Protein AF-A0A8D0LD66-F1 (afdb_monomer_lite)

Foldseek 3Di:
DDDPDDLPDPPQQDWDQDPVRDIDRDPSVVVVVVVVVCVVDDDPDPVVPPD

pLDDT: mean 72.42, std 16.28, range [44.88, 94.19]

Radius of gyration: 12.23 Å; chains: 1; bounding box: 25×24×30 Å

Structure (mmCIF, N/CA/C/O backbone):
data_AF-A0A8D0LD66-F1
#
_entry.id   AF-A0A8D0LD66-F1
#
loop_
_atom_site.group_PDB
_atom_site.id
_atom_site.type_symbol
_atom_site.label_atom_id
_atom_site.label_alt_id
_atom_site.label_comp_id
_atom_site.label_asym_id
_atom_site.label_entity_id
_atom_site.label_seq_id
_atom_site.pdbx_PDB_ins_code
_atom_site.Cartn_x
_atom_site.Cartn_y
_atom_site.Cartn_z
_atom_site.occupancy
_atom_site.B_iso_or_equiv
_at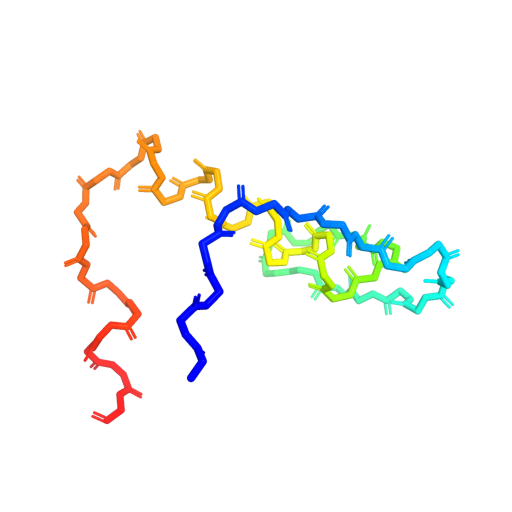om_site.auth_seq_id
_atom_site.auth_comp_id
_atom_site.auth_asym_id
_atom_site.auth_atom_id
_atom_site.pdbx_PDB_model_num
ATOM 1 N N . MET A 1 1 ? 17.098 -16.955 -4.097 1.00 44.88 1 MET A N 1
ATOM 2 C CA . MET A 1 1 ? 17.365 -15.523 -4.340 1.00 44.88 1 MET A CA 1
ATOM 3 C C . MET A 1 1 ? 16.860 -14.758 -3.126 1.00 44.88 1 MET A C 1
ATOM 5 O O . MET A 1 1 ? 15.657 -14.618 -2.970 1.00 44.88 1 MET A O 1
ATOM 9 N N . ARG A 1 2 ? 17.748 -14.408 -2.185 1.00 52.97 2 ARG A N 1
ATOM 10 C CA . ARG A 1 2 ? 17.383 -13.614 -1.003 1.00 52.97 2 ARG A CA 1
ATOM 11 C C . ARG A 1 2 ? 17.366 -12.148 -1.429 1.00 52.97 2 ARG A C 1
ATOM 13 O O . ARG A 1 2 ? 18.427 -11.605 -1.715 1.00 52.97 2 ARG A O 1
ATOM 20 N N . GLN A 1 3 ? 16.187 -11.540 -1.540 1.00 52.53 3 GLN A N 1
ATOM 21 C CA . GLN A 1 3 ? 16.079 -10.116 -1.856 1.00 52.53 3 GLN A CA 1
ATOM 22 C C . GLN A 1 3 ? 16.413 -9.314 -0.590 1.00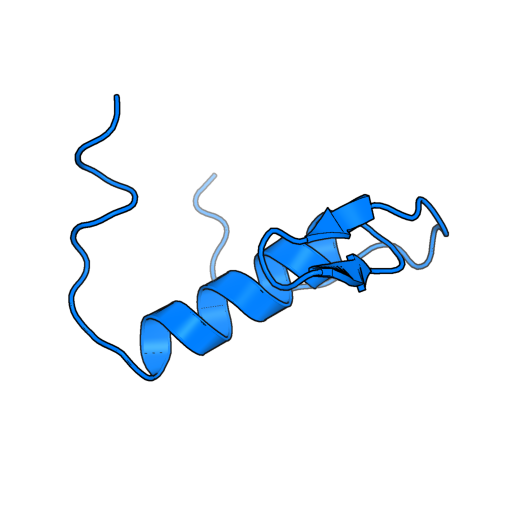 52.53 3 GLN A C 1
ATOM 24 O O . GLN A 1 3 ? 15.593 -9.179 0.315 1.00 52.53 3 GLN A O 1
ATOM 29 N N . GLY A 1 4 ? 17.657 -8.846 -0.513 1.00 52.41 4 GLY A N 1
ATOM 30 C CA . GLY A 1 4 ? 18.076 -7.814 0.426 1.00 52.41 4 GLY A CA 1
ATOM 31 C C . GLY A 1 4 ? 17.580 -6.447 -0.044 1.00 52.41 4 GLY A C 1
ATOM 32 O O . GLY A 1 4 ? 17.810 -6.072 -1.189 1.00 52.41 4 GLY A O 1
ATOM 33 N N . SER A 1 5 ? 16.859 -5.769 0.848 1.00 58.88 5 SER A N 1
ATOM 34 C CA . SER A 1 5 ? 16.659 -4.318 1.004 1.00 58.88 5 SER A CA 1
ATOM 35 C C . SER A 1 5 ? 17.246 -3.371 -0.062 1.00 58.88 5 SER A C 1
ATOM 37 O O . SER A 1 5 ? 18.090 -2.530 0.234 1.00 58.88 5 SER A O 1
ATOM 39 N N . SER A 1 6 ? 16.730 -3.446 -1.284 1.00 58.94 6 SER A N 1
ATOM 40 C CA . SER A 1 6 ? 16.630 -2.316 -2.206 1.00 58.94 6 SER A CA 1
ATOM 41 C C . SER A 1 6 ? 15.236 -2.403 -2.812 1.00 58.94 6 SER A C 1
ATOM 43 O O . SER A 1 6 ? 14.979 -3.236 -3.681 1.00 58.94 6 SER A O 1
ATOM 45 N N . PHE A 1 7 ? 14.292 -1.642 -2.251 1.00 66.31 7 PHE A N 1
ATOM 46 C CA . PHE A 1 7 ? 12.916 -1.572 -2.749 1.00 66.31 7 PHE A CA 1
ATOM 47 C C . PHE A 1 7 ? 12.887 -0.726 -4.020 1.00 66.31 7 PHE A C 1
ATOM 49 O O . PHE A 1 7 ? 12.402 0.401 -4.024 1.00 66.31 7 PHE A O 1
ATOM 56 N N . ASP A 1 8 ? 13.443 -1.274 -5.096 1.00 74.69 8 ASP A N 1
ATOM 57 C CA . ASP A 1 8 ? 13.304 -0.698 -6.423 1.00 74.69 8 ASP A CA 1
ATOM 58 C C . ASP A 1 8 ? 11.945 -1.136 -6.979 1.00 74.69 8 ASP A C 1
ATOM 60 O O . ASP A 1 8 ? 11.766 -2.237 -7.508 1.00 74.69 8 ASP A O 1
ATOM 64 N N . CYS A 1 9 ? 10.927 -0.321 -6.707 1.00 79.75 9 CYS A N 1
ATOM 65 C CA . CYS A 1 9 ? 9.564 -0.609 -7.121 1.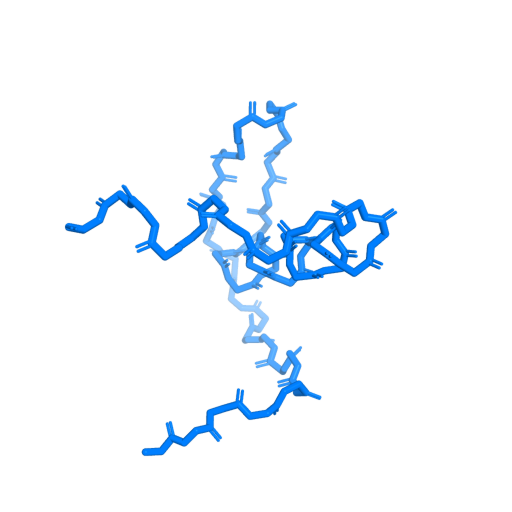00 79.75 9 CYS A CA 1
ATOM 66 C C . CYS A 1 9 ? 9.324 -0.092 -8.543 1.00 79.75 9 CYS A C 1
ATOM 68 O O . CYS A 1 9 ? 9.614 1.073 -8.821 1.00 79.75 9 CYS A O 1
ATOM 70 N N . PRO A 1 10 ? 8.720 -0.899 -9.436 1.00 80.06 10 PRO A N 1
ATOM 71 C CA . PRO A 1 10 ? 8.331 -0.407 -10.750 1.00 80.06 10 PRO A CA 1
ATOM 72 C C . PRO A 1 10 ? 7.345 0.759 -10.597 1.00 80.06 10 PRO A C 1
ATOM 74 O O . PRO A 1 10 ? 6.428 0.696 -9.780 1.00 80.06 10 PRO A O 1
ATOM 77 N N . GLN A 1 11 ? 7.488 1.798 -11.423 1.00 82.69 11 GLN A N 1
ATOM 78 C CA . GLN A 1 11 ? 6.616 2.987 -11.419 1.00 82.69 11 GLN A CA 1
ATOM 79 C C . GLN A 1 11 ? 5.217 2.731 -12.013 1.00 82.69 11 GLN A C 1
ATOM 81 O O . GLN A 1 11 ? 4.513 3.658 -12.414 1.00 82.69 11 GLN A O 1
ATOM 86 N N . ARG A 1 12 ? 4.799 1.467 -12.104 1.00 88.19 12 ARG A N 1
ATOM 87 C CA . ARG A 1 12 ? 3.482 1.109 -12.615 1.00 88.19 12 ARG A CA 1
ATOM 88 C C . ARG A 1 12 ? 2.428 1.409 -11.553 1.00 88.19 12 ARG A C 1
ATOM 90 O O . ARG A 1 12 ? 2.536 0.937 -10.424 1.00 88.19 12 ARG A O 1
ATOM 97 N N . TYR A 1 13 ? 1.393 2.143 -11.947 1.00 89.88 13 TYR A N 1
ATOM 98 C CA . TYR A 1 13 ? 0.249 2.420 -11.090 1.00 89.88 13 TYR A CA 1
ATOM 99 C C . TYR A 1 13 ? -0.708 1.218 -11.058 1.00 89.88 13 TYR A C 1
ATOM 101 O O . TYR A 1 13 ? -1.427 0.957 -12.020 1.00 89.88 13 TYR A O 1
ATOM 109 N N . GLU A 1 14 ? -0.693 0.484 -9.950 1.00 92.94 14 GLU A N 1
ATOM 110 C CA . GLU A 1 14 ? -1.610 -0.612 -9.621 1.00 92.94 14 GLU A CA 1
ATOM 111 C C . GLU A 1 14 ? -2.076 -0.407 -8.168 1.00 92.94 14 GLU A C 1
ATOM 113 O O . GLU A 1 14 ? -1.440 -0.915 -7.237 1.00 92.94 14 GLU A O 1
ATOM 118 N N . PRO A 1 15 ? -3.129 0.402 -7.945 1.00 93.25 15 PRO A N 1
ATOM 119 C CA . PRO A 1 15 ? -3.509 0.826 -6.609 1.00 93.25 15 PRO A CA 1
ATOM 120 C C . PRO A 1 15 ? -3.995 -0.355 -5.763 1.00 93.25 15 PRO A C 1
ATOM 122 O O . PRO A 1 15 ? -4.834 -1.144 -6.197 1.00 93.25 15 PRO A O 1
ATOM 125 N N . VAL A 1 16 ? -3.491 -0.456 -4.534 1.00 92.81 16 VAL A N 1
ATOM 126 C CA . VAL A 1 16 ? -3.901 -1.462 -3.545 1.00 92.81 16 VAL A CA 1
ATOM 127 C C . VAL A 1 16 ? -4.308 -0.780 -2.245 1.00 92.81 16 VAL A C 1
ATOM 129 O O . VAL A 1 16 ? -3.651 0.160 -1.802 1.00 92.81 16 VAL A O 1
ATOM 132 N N . CYS A 1 17 ? -5.389 -1.248 -1.626 1.00 94.19 17 CYS A N 1
ATOM 133 C CA . CYS A 1 17 ? -5.806 -0.777 -0.309 1.00 94.19 17 CYS A CA 1
ATOM 134 C C . CYS A 1 17 ? -4.998 -1.513 0.768 1.00 94.19 17 CYS A C 1
ATOM 136 O O . CYS A 1 17 ? -5.011 -2.744 0.817 1.00 94.19 17 CYS A O 1
ATOM 138 N N . GLY A 1 18 ? -4.265 -0.768 1.590 1.00 87.81 18 GLY A N 1
ATOM 139 C CA . GLY A 1 18 ? -3.586 -1.293 2.766 1.00 87.81 18 GLY A CA 1
ATOM 140 C C . GLY A 1 18 ? -4.562 -1.543 3.915 1.00 87.81 18 GLY A C 1
ATOM 141 O O . GLY A 1 18 ? -5.667 -1.005 3.963 1.00 87.81 18 GLY A O 1
ATOM 142 N N . THR A 1 19 ? -4.147 -2.364 4.875 1.00 86.00 19 THR A N 1
ATOM 143 C CA . THR A 1 19 ? -4.927 -2.653 6.093 1.00 86.00 19 THR A CA 1
ATOM 144 C C . THR A 1 19 ? -5.043 -1.452 7.031 1.00 86.00 19 THR A C 1
ATOM 146 O O . THR A 1 19 ? -5.897 -1.428 7.907 1.00 86.00 19 THR A O 1
ATOM 149 N N . ASP A 1 20 ? -4.186 -0.453 6.838 1.00 87.06 20 ASP A N 1
ATOM 150 C CA . ASP A 1 20 ? -4.225 0.868 7.461 1.00 87.06 20 ASP A CA 1
ATOM 151 C C . ASP A 1 20 ? -5.259 1.810 6.815 1.00 87.06 20 ASP A C 1
ATOM 153 O O . ASP A 1 20 ? -5.400 2.955 7.238 1.00 87.06 20 ASP A O 1
ATOM 157 N N . GLY A 1 21 ? -5.979 1.350 5.785 1.00 90.69 21 GLY A N 1
ATOM 158 C CA . GLY A 1 21 ? -6.948 2.155 5.042 1.00 90.69 21 GLY A CA 1
ATOM 159 C C . GLY A 1 21 ? -6.308 3.132 4.052 1.00 90.69 21 GLY A C 1
ATOM 160 O O . GLY A 1 21 ? -7.009 3.961 3.472 1.00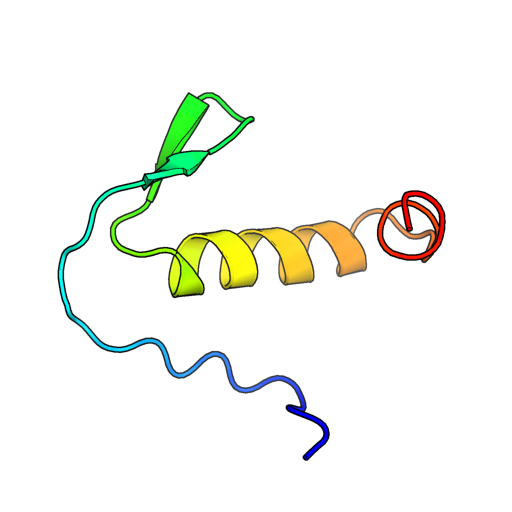 90.69 21 GLY A O 1
ATOM 161 N N . VAL A 1 22 ? -4.992 3.048 3.831 1.00 92.00 22 VAL A N 1
ATOM 162 C CA . VAL A 1 22 ? -4.271 3.893 2.873 1.00 92.00 22 VAL A CA 1
ATOM 163 C C . VAL A 1 22 ? -4.204 3.190 1.522 1.00 92.00 22 VAL A C 1
ATOM 165 O O . VAL A 1 22 ? -3.910 2.001 1.431 1.00 92.00 22 VAL A O 1
ATOM 168 N N . THR A 1 23 ? -4.454 3.923 0.438 1.00 92.88 23 THR A N 1
ATOM 169 C CA . THR A 1 23 ? -4.266 3.389 -0.917 1.00 92.88 23 THR A CA 1
ATOM 170 C C . THR A 1 23 ? -2.826 3.603 -1.368 1.00 92.88 23 THR A C 1
ATOM 172 O O . THR A 1 23 ? -2.353 4.734 -1.460 1.00 92.88 23 THR A O 1
ATOM 175 N N . TYR A 1 24 ? -2.132 2.515 -1.685 1.00 89.50 24 TYR A N 1
ATOM 176 C CA . TYR A 1 24 ? -0.759 2.523 -2.174 1.00 89.50 24 TYR A CA 1
ATOM 177 C C . TYR A 1 24 ? -0.749 2.373 -3.685 1.00 89.50 24 TYR A C 1
ATOM 179 O O . TYR A 1 24 ? -1.438 1.515 -4.222 1.00 89.50 24 TYR A O 1
ATOM 187 N N . ALA A 1 25 ? 0.085 3.152 -4.373 1.00 90.25 25 ALA A N 1
ATOM 188 C CA . ALA A 1 25 ? 0.166 3.142 -5.834 1.00 90.25 25 ALA A CA 1
ATOM 189 C C . ALA A 1 25 ? 0.634 1.803 -6.437 1.00 90.25 25 ALA A C 1
ATOM 191 O O . ALA A 1 25 ? 0.449 1.591 -7.630 1.00 90.25 25 ALA A O 1
ATOM 192 N N . HIS A 1 26 ? 1.258 0.924 -5.643 1.00 87.88 26 HIS A N 1
ATOM 193 C CA . HIS A 1 26 ? 1.678 -0.412 -6.063 1.00 87.88 26 HIS A CA 1
ATOM 194 C C . HIS A 1 26 ? 1.921 -1.316 -4.843 1.00 87.88 26 HIS A C 1
ATOM 196 O O . HIS A 1 26 ? 2.401 -0.852 -3.803 1.00 87.88 26 HIS A O 1
ATOM 202 N N . LYS A 1 27 ? 1.715 -2.633 -4.988 1.00 85.75 27 LYS A N 1
ATOM 203 C CA . LYS A 1 27 ? 1.995 -3.636 -3.934 1.00 85.75 27 LYS A CA 1
ATOM 204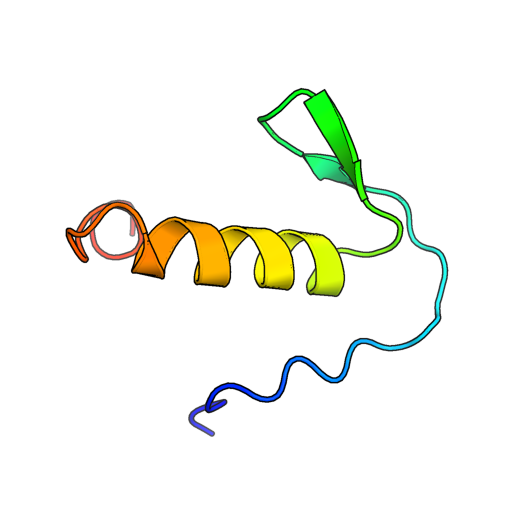 C C . LYS A 1 27 ? 3.430 -3.590 -3.400 1.00 85.75 27 LYS A C 1
ATOM 206 O O . LYS A 1 27 ? 3.667 -3.836 -2.226 1.00 85.75 27 LYS A O 1
ATOM 211 N N . CYS A 1 28 ? 4.391 -3.245 -4.259 1.00 86.44 28 CYS A N 1
ATOM 212 C CA . CYS A 1 28 ? 5.793 -3.111 -3.864 1.00 86.44 28 CYS A CA 1
ATOM 213 C C . CYS A 1 28 ? 5.985 -1.961 -2.868 1.00 86.44 28 CYS A C 1
ATOM 215 O O . CYS A 1 28 ? 6.716 -2.130 -1.903 1.00 86.44 28 CYS A O 1
ATOM 217 N N . ILE A 1 29 ? 5.286 -0.834 -3.056 1.00 86.75 29 ILE A N 1
ATOM 218 C CA . ILE A 1 29 ? 5.338 0.327 -2.155 1.00 86.75 29 ILE A CA 1
ATOM 219 C C . ILE A 1 29 ? 4.645 -0.002 -0.827 1.00 86.75 29 ILE A C 1
ATOM 221 O O . ILE A 1 29 ? 5.132 0.391 0.228 1.00 86.75 29 ILE A O 1
ATOM 225 N N . LEU A 1 30 ? 3.555 -0.775 -0.856 1.00 86.88 30 LEU A N 1
ATOM 226 C CA . LEU A 1 30 ? 2.929 -1.300 0.359 1.00 86.88 30 LEU A CA 1
ATOM 227 C C . LEU A 1 30 ? 3.898 -2.219 1.125 1.00 86.88 30 LEU A C 1
ATOM 229 O O . LEU A 1 30 ? 4.144 -1.996 2.305 1.00 86.88 30 LEU A O 1
ATOM 233 N N . CYS A 1 31 ? 4.531 -3.192 0.460 1.00 82.31 31 CYS A N 1
ATOM 234 C CA . CYS A 1 31 ? 5.581 -4.008 1.082 1.00 82.31 31 CYS A CA 1
ATOM 235 C C . CYS A 1 31 ? 6.760 -3.150 1.564 1.00 82.31 31 CYS A C 1
ATOM 237 O O . CYS A 1 31 ? 7.344 -3.456 2.603 1.00 82.31 31 CYS A O 1
ATOM 239 N N . ALA A 1 32 ? 7.075 -2.065 0.841 1.00 81.38 32 ALA A N 1
ATOM 240 C CA . ALA A 1 32 ? 8.102 -1.100 1.208 1.00 81.38 32 ALA A CA 1
ATOM 241 C C . ALA A 1 32 ? 7.765 -0.411 2.548 1.00 81.38 32 ALA A C 1
ATOM 243 O O . ALA A 1 32 ? 8.560 -0.258 3.471 1.00 81.38 32 ALA A O 1
ATOM 244 N N . LYS A 1 33 ? 6.512 -0.000 2.676 1.00 83.38 33 LYS A N 1
ATOM 245 C CA . LYS A 1 33 ? 6.010 0.587 3.906 1.00 83.38 33 LYS A CA 1
ATOM 246 C C . LYS A 1 33 ? 6.057 -0.420 5.054 1.00 83.38 33 LYS A C 1
ATOM 248 O O . LYS A 1 33 ? 6.521 -0.074 6.138 1.00 83.38 33 LYS A O 1
ATOM 253 N N . ILE A 1 34 ? 5.638 -1.657 4.785 1.00 79.62 34 ILE A N 1
ATOM 254 C CA . ILE A 1 34 ? 5.564 -2.729 5.777 1.00 79.62 34 ILE A CA 1
ATOM 255 C C . ILE A 1 34 ? 6.957 -3.086 6.321 1.00 79.62 34 ILE A C 1
ATOM 257 O O . ILE A 1 34 ? 7.111 -3.177 7.536 1.00 79.62 34 ILE A O 1
ATOM 261 N N . TRP A 1 35 ? 8.005 -3.217 5.491 1.00 72.94 35 TRP A N 1
ATOM 262 C CA . TRP A 1 35 ? 9.351 -3.503 6.031 1.00 72.94 35 TRP A CA 1
ATOM 263 C C . TRP A 1 35 ? 9.871 -2.384 6.927 1.00 72.94 35 TRP A C 1
ATOM 265 O O . TRP A 1 35 ? 10.494 -2.676 7.943 1.00 72.94 35 TRP A O 1
ATOM 275 N N . TYR A 1 36 ? 9.610 -1.120 6.580 1.00 65.00 36 TYR A N 1
ATOM 276 C CA . TYR A 1 36 ? 10.051 0.006 7.397 1.00 65.00 36 TYR A CA 1
ATOM 277 C C . TYR A 1 36 ? 9.345 -0.019 8.754 1.00 65.00 36 TYR A C 1
ATOM 279 O O . TYR A 1 36 ? 9.991 0.146 9.784 1.00 65.00 36 TYR A O 1
ATOM 287 N N . THR A 1 37 ? 8.043 -0.327 8.768 1.00 64.19 37 THR A N 1
ATOM 288 C CA . THR A 1 37 ? 7.291 -0.489 10.019 1.00 64.19 37 THR A CA 1
ATOM 289 C C . THR A 1 37 ? 7.759 -1.690 10.849 1.00 64.19 37 THR A C 1
ATOM 291 O O . THR A 1 37 ? 7.789 -1.595 12.071 1.00 64.19 37 THR A O 1
ATOM 294 N N . ILE A 1 38 ? 8.212 -2.783 10.217 1.00 59.72 38 ILE A N 1
ATOM 295 C CA . ILE A 1 38 ? 8.785 -3.951 10.916 1.00 59.72 38 ILE A CA 1
ATOM 296 C C . ILE A 1 38 ? 10.133 -3.605 11.585 1.00 59.72 38 ILE A C 1
ATOM 298 O O . ILE A 1 38 ? 10.488 -4.206 12.598 1.00 59.72 38 ILE A O 1
ATOM 302 N N . LEU A 1 39 ? 10.881 -2.622 11.068 1.00 57.12 39 LEU A N 1
ATOM 303 C CA . LEU A 1 39 ? 12.131 -2.159 11.688 1.00 57.12 39 LEU A CA 1
ATOM 304 C C . LEU A 1 39 ? 11.912 -1.202 12.868 1.00 57.12 39 LEU A C 1
ATOM 306 O O . LEU A 1 39 ? 12.790 -1.101 13.722 1.00 57.12 39 LEU A O 1
ATOM 310 N N . THR A 1 40 ? 10.769 -0.516 12.939 1.00 56.47 40 THR A N 1
ATOM 311 C CA . THR A 1 40 ? 10.461 0.435 14.021 1.00 56.47 40 THR A CA 1
ATOM 312 C C . THR A 1 40 ? 9.675 -0.174 15.187 1.00 56.47 40 THR A C 1
ATOM 314 O O . THR A 1 40 ? 9.633 0.448 16.241 1.00 56.47 40 THR A O 1
ATOM 317 N N . ASP A 1 41 ? 9.107 -1.378 15.035 1.00 51.00 41 ASP A N 1
ATOM 318 C CA . ASP A 1 41 ? 8.288 -2.053 16.064 1.00 51.00 41 ASP A CA 1
ATOM 319 C C . ASP A 1 41 ? 8.697 -3.530 16.270 1.00 51.00 41 ASP A C 1
ATOM 321 O O . ASP A 1 41 ? 7.871 -4.433 16.244 1.00 51.00 41 ASP A O 1
ATOM 325 N N . SER A 1 42 ? 10.000 -3.813 16.424 1.00 55.38 42 SER A N 1
ATOM 326 C CA . SER A 1 42 ? 10.501 -5.175 16.711 1.00 55.38 42 SER A CA 1
ATOM 327 C C . SER A 1 42 ? 9.637 -5.884 17.771 1.00 55.38 42 SER A C 1
ATOM 329 O O . SER A 1 42 ? 9.634 -5.478 18.932 1.00 55.38 42 SER A O 1
ATOM 331 N N . PRO A 1 43 ? 8.971 -6.988 17.397 1.00 51.16 43 PRO A N 1
ATOM 332 C CA . PRO A 1 43 ? 9.731 -8.177 17.075 1.00 51.16 43 PRO A CA 1
ATOM 333 C C . PRO A 1 43 ? 9.320 -8.834 15.756 1.00 51.16 43 PRO A C 1
ATOM 335 O O . PRO A 1 43 ? 8.155 -8.964 15.387 1.00 51.16 43 PRO A O 1
ATOM 338 N N . LEU A 1 44 ? 10.347 -9.349 15.096 1.00 54.25 44 LEU A N 1
ATOM 339 C CA . LEU A 1 44 ? 10.346 -10.461 14.153 1.00 54.25 44 LEU A CA 1
ATOM 340 C C . LEU A 1 44 ? 9.444 -11.633 14.614 1.00 54.25 44 LEU A C 1
ATOM 342 O O . LEU A 1 44 ? 9.956 -12.635 15.105 1.00 54.25 44 LEU A O 1
ATOM 346 N N . SER A 1 45 ? 8.116 -11.534 14.491 1.00 51.97 45 SER A N 1
ATOM 347 C CA . SER A 1 45 ? 7.232 -12.653 14.863 1.00 51.97 45 SER A CA 1
ATOM 348 C C . SER A 1 45 ? 5.935 -12.775 14.055 1.00 51.97 45 SER A C 1
ATOM 350 O O . SER A 1 45 ? 5.475 -13.887 13.824 1.00 51.97 45 SER A O 1
ATOM 352 N N . THR A 1 46 ? 5.356 -11.703 13.507 1.00 55.09 46 THR A N 1
ATOM 353 C CA . THR A 1 46 ? 4.030 -11.809 12.851 1.00 55.09 46 THR A CA 1
ATOM 354 C C . THR A 1 46 ? 4.045 -12.285 11.395 1.00 55.09 46 THR A C 1
ATOM 356 O O . THR A 1 46 ? 3.010 -12.715 10.901 1.00 55.09 46 THR A O 1
ATOM 359 N N . CYS A 1 47 ? 5.191 -12.279 10.704 1.00 53.03 47 CYS A N 1
ATOM 360 C CA . CYS A 1 47 ? 5.302 -12.844 9.346 1.00 53.03 47 CYS A CA 1
ATOM 361 C C . CYS A 1 47 ? 5.811 -14.298 9.299 1.00 53.03 47 CYS A C 1
ATOM 363 O O . CYS A 1 47 ? 5.755 -14.906 8.235 1.00 53.03 47 CYS A O 1
ATOM 365 N N . LEU A 1 48 ? 6.297 -14.870 10.411 1.00 59.31 48 LEU A N 1
ATOM 366 C CA . LEU A 1 48 ? 6.747 -16.274 10.459 1.00 59.31 48 LEU A CA 1
ATOM 367 C C . LEU A 1 48 ? 5.714 -17.222 11.100 1.00 59.31 48 LEU A C 1
ATOM 369 O O . LEU A 1 48 ? 5.875 -18.429 10.991 1.00 59.31 48 LEU A O 1
ATOM 373 N N . PHE A 1 49 ? 4.667 -16.703 11.757 1.00 49.12 49 PHE A N 1
ATOM 374 C CA . PHE A 1 49 ? 3.723 -17.517 12.543 1.00 49.12 49 PHE A CA 1
ATOM 375 C C . PHE A 1 49 ? 2.333 -17.720 11.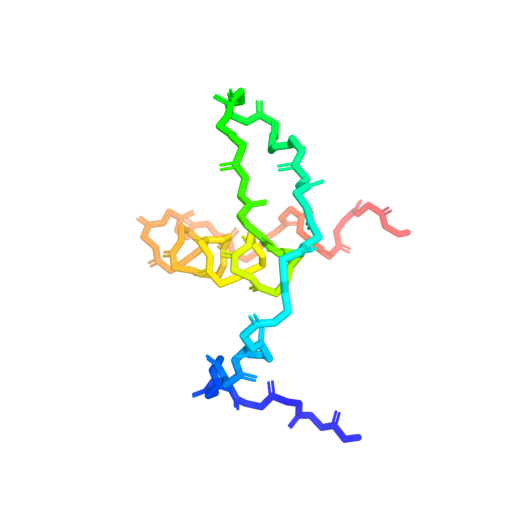920 1.00 49.12 49 PHE A C 1
ATOM 377 O O . PHE A 1 49 ? 1.456 -18.282 12.573 1.00 49.12 49 PHE A O 1
ATOM 384 N N . THR A 1 50 ? 2.123 -17.301 10.670 1.00 55.00 50 THR A N 1
ATOM 385 C CA . THR A 1 50 ? 0.827 -17.467 9.977 1.00 55.00 50 THR A CA 1
ATOM 386 C C . THR A 1 50 ? 0.914 -18.349 8.723 1.00 55.00 50 THR A C 1
ATOM 388 O O . THR A 1 50 ? 0.050 -18.251 7.852 1.00 55.00 50 THR A O 1
ATOM 391 N N . LEU A 1 51 ? 1.946 -19.200 8.625 1.00 50.50 51 LEU A N 1
ATOM 392 C CA . LEU A 1 51 ? 2.038 -20.310 7.663 1.00 50.50 51 LEU A CA 1
ATOM 393 C C . LEU A 1 51 ? 1.890 -21.650 8.384 1.00 50.50 51 LEU A C 1
ATOM 395 O O . LEU A 1 51 ? 2.557 -21.816 9.429 1.00 50.50 51 LEU A O 1
#

InterPro domains:
  IPR001239 Proteinase inhibitor I1, Kazal-type, metazoa [PR00290] (9-19)
  IPR001239 Proteinase inhibitor I1, Kazal-type, metazoa [PR00290] (20-31)
  IPR002350 Kazal domain [PF00050] (8-33)
  IPR002350 Kazal domain [PS00282] (9-31)
  IPR002350 Kazal domain [PS51465] (1-46)
  IPR002350 Kazal domain [SM00280] (3-44)
  IPR036058 Kazal domain superfamily [SSF100895] (4-34)

Secondary structure (DSSP, 8-state):
----S----------EE-TTSPEESSHHHHHHHHHHHHHHS--TTTTTS--

Organism: Sphenodon punctatus (NCBI:txid8508)

Sequence (51 aa):
MRQGSSFDCPQRYEPVCGTDGVTYAHKCILCAKIWYTILTDSPLSTCLFTL